Protein AF-A0A956H275-F1 (afdb_monomer)

Solvent-accessible surface area (backbone atoms only — not comparable to full-atom values): 8234 Å² total; per-residue (Å²): 135,72,70,40,65,29,40,44,63,53,23,66,55,55,32,32,56,44,95,42,39,71,68,35,41,50,68,56,48,33,74,51,62,42,82,57,86,55,61,45,79,55,74,95,65,28,34,37,34,42,41,56,28,37,39,39,31,27,42,92,56,26,25,41,31,46,32,41,55,60,65,60,73,80,80,46,41,74,40,88,28,51,48,63,43,78,49,94,67,65,62,36,36,64,70,56,49,47,54,54,26,55,74,70,74,42,53,67,46,77,51,81,89,72,63,54,100,52,39,48,42,33,39,33,78,58,45,22,36,41,34,21,48,84,58,21,35,28,34,45,31,24,47,62,81,77,84,78,84,82,126

Sequence (151 aa):
MRTVKADFLHFLATGHLGPLAIGSSWSSVEATLGACEDYGVGRWGMAYGSYGCIEFTARDGEVLVIKLLLSASTDDGLPAALEMTNFENPQLSIAETRRILDGAGVTWSRVASLCDHRTTYYQTSKGVHVIFEDGKIATVCAQAMFEGMIE

Radius of gyration: 15.21 Å; Cα contacts (8 Å, |Δi|>4): 310; chains: 1; bounding box: 35×42×39 Å

Nearest PDB structures (foldseek):
  8ir1-assembly1_m  TM=4.783E-01  e=9.738E-01  Homo sapiens
  7pp6-assembly1_D  TM=3.647E-01  e=2.115E-01  Homo sapiens
  7pov-asse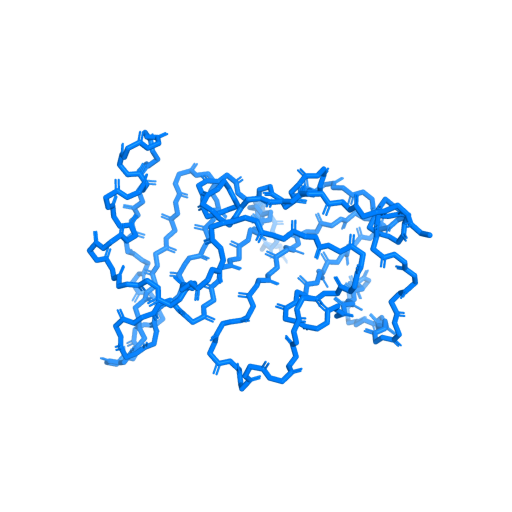mbly1_C  TM=2.679E-01  e=1.379E-01  Homo sapiens
  1lwy-assembly1_A  TM=3.629E-01  e=3.512E+00  Homo sapiens
  5vcp-assembly2_B  TM=1.857E-01  e=7.627E-01  Paraburkholderia xenovorans LB400

Mean predicted aligned error: 5.95 Å

pLDDT: mean 85.82, std 14.15, range [32.25, 96.5]

Secondary structure (DSSP, 8-state):
-PPEEEEHHHHHHHS-BTTB-TT-BHHHHHHHH---TEEEE-GGGEEEEEETTEEEEEETTEEEEEEEE-SS-TTS---TTEEEET-SS---BHHHHHHHHHHTT--EEE-GGG--SSEEEEEETTSEEEEEETTEEEEEEEE---TT---

Structure (mmCIF, N/CA/C/O backbone):
data_AF-A0A956H275-F1
#
_entry.id   AF-A0A956H275-F1
#
loop_
_atom_site.group_PDB
_atom_site.id
_atom_site.type_symbol
_atom_site.label_atom_id
_atom_site.label_alt_id
_atom_site.label_comp_id
_atom_site.label_asym_id
_atom_site.label_entity_id
_atom_site.label_seq_id
_atom_site.pdbx_PDB_ins_code
_atom_site.Cartn_x
_atom_site.Cartn_y
_atom_site.Cartn_z
_atom_site.occupancy
_atom_site.B_iso_or_equiv
_atom_site.auth_seq_id
_atom_site.auth_comp_id
_atom_site.auth_asym_id
_atom_site.auth_atom_id
_atom_site.pdbx_PDB_model_num
ATOM 1 N N . MET A 1 1 ? 10.116 14.048 -16.211 1.00 61.00 1 MET A N 1
ATOM 2 C CA . MET A 1 1 ? 9.362 12.861 -15.753 1.00 61.00 1 MET A CA 1
ATOM 3 C C . MET A 1 1 ? 8.007 13.353 -15.258 1.00 61.00 1 MET A C 1
ATOM 5 O O . MET A 1 1 ? 7.983 14.410 -14.638 1.00 61.00 1 MET A O 1
ATOM 9 N N . ARG A 1 2 ? 6.889 12.710 -15.619 1.00 75.06 2 ARG A N 1
ATOM 10 C CA . ARG A 1 2 ? 5.553 13.145 -15.172 1.00 75.06 2 ARG A CA 1
ATOM 11 C C . ARG A 1 2 ? 5.304 12.569 -13.781 1.00 75.06 2 ARG A C 1
ATOM 13 O O . ARG A 1 2 ? 5.355 11.357 -13.636 1.00 75.06 2 ARG A O 1
ATOM 20 N N . THR A 1 3 ? 5.029 13.419 -12.798 1.00 86.88 3 THR A N 1
ATOM 21 C CA . THR A 1 3 ? 4.646 12.977 -11.453 1.00 86.88 3 THR A CA 1
ATOM 22 C C . THR A 1 3 ? 3.234 12.394 -11.475 1.00 86.88 3 THR A C 1
ATOM 24 O O . THR A 1 3 ? 2.313 12.981 -12.055 1.00 86.88 3 THR A O 1
ATOM 27 N N . VAL A 1 4 ? 3.076 11.229 -10.861 1.00 93.19 4 VAL A N 1
ATOM 28 C CA . VAL A 1 4 ? 1.816 10.500 -10.714 1.00 93.19 4 VAL A CA 1
ATOM 29 C C . VAL A 1 4 ? 1.261 10.782 -9.328 1.00 93.19 4 VAL A C 1
ATOM 31 O O . VAL A 1 4 ? 2.007 10.816 -8.356 1.00 93.19 4 VAL A O 1
ATOM 34 N N . LYS A 1 5 ? -0.051 11.000 -9.238 1.00 94.19 5 LYS A N 1
ATOM 35 C CA . LYS A 1 5 ? -0.726 11.246 -7.964 1.00 94.19 5 LYS A CA 1
ATOM 36 C C . LYS A 1 5 ? -1.387 9.976 -7.457 1.00 94.19 5 LYS A C 1
ATOM 38 O O . LYS A 1 5 ? -2.094 9.310 -8.213 1.00 94.19 5 LYS A O 1
ATOM 43 N N . ALA A 1 6 ? -1.188 9.683 -6.182 1.00 95.50 6 ALA A N 1
ATOM 44 C CA . ALA A 1 6 ? -1.912 8.654 -5.451 1.00 95.50 6 ALA A CA 1
ATOM 45 C C . ALA A 1 6 ? -2.454 9.226 -4.140 1.00 95.50 6 ALA A C 1
ATOM 47 O O . ALA A 1 6 ? -1.975 10.244 -3.650 1.00 95.50 6 ALA A O 1
ATOM 48 N N . ASP A 1 7 ? -3.449 8.559 -3.569 1.00 95.31 7 ASP A N 1
ATOM 49 C CA . ASP A 1 7 ? -4.020 8.917 -2.278 1.00 95.31 7 ASP A CA 1
ATOM 50 C C . ASP A 1 7 ? -3.884 7.727 -1.329 1.00 95.31 7 ASP A C 1
ATOM 52 O O . ASP A 1 7 ? -4.324 6.619 -1.649 1.00 95.31 7 ASP A O 1
ATOM 56 N N . PHE A 1 8 ? -3.261 7.947 -0.170 1.00 94.75 8 PHE A N 1
ATOM 57 C CA . PHE A 1 8 ? -3.010 6.883 0.800 1.00 94.75 8 PHE A CA 1
ATOM 58 C C . PHE A 1 8 ? -4.301 6.257 1.340 1.00 94.75 8 PHE A C 1
ATOM 60 O O . PHE A 1 8 ? -4.390 5.037 1.473 1.00 94.75 8 PHE A O 1
ATOM 67 N N . LEU A 1 9 ? -5.326 7.067 1.623 1.00 94.19 9 LEU A N 1
ATOM 68 C CA . LEU A 1 9 ? -6.599 6.569 2.149 1.00 94.19 9 LEU A CA 1
ATOM 69 C C . LEU A 1 9 ? -7.368 5.804 1.073 1.00 94.19 9 LEU A C 1
ATOM 71 O O . LEU A 1 9 ? -8.017 4.801 1.372 1.00 94.19 9 LEU A O 1
ATOM 75 N N . HIS A 1 10 ? -7.259 6.238 -0.185 1.00 95.00 10 HIS A N 1
ATOM 76 C CA . HIS A 1 10 ? -7.801 5.489 -1.314 1.00 95.00 10 HIS A CA 1
ATOM 77 C C . HIS A 1 10 ? -7.115 4.128 -1.470 1.00 95.00 10 HIS A C 1
ATOM 79 O O . HIS A 1 10 ? -7.809 3.119 -1.610 1.00 95.00 10 HIS A O 1
ATOM 85 N N . PHE A 1 11 ? -5.782 4.078 -1.377 1.00 95.81 11 PHE A N 1
ATOM 86 C CA . PHE A 1 11 ? -5.034 2.819 -1.402 1.00 95.81 11 PHE A CA 1
ATOM 87 C C . PHE A 1 11 ? -5.437 1.906 -0.240 1.00 95.81 11 PHE A C 1
ATOM 89 O O . PHE A 1 11 ? -5.752 0.739 -0.451 1.00 95.81 11 PHE A O 1
ATOM 96 N N . LEU A 1 12 ? -5.537 2.449 0.973 1.00 94.69 12 LEU A N 1
ATOM 97 C CA . LEU A 1 12 ? -5.987 1.719 2.157 1.00 94.69 12 LEU A CA 1
ATOM 98 C C . LEU A 1 12 ? -7.395 1.119 1.989 1.00 94.69 12 LEU A C 1
ATOM 100 O O . LEU A 1 12 ? -7.654 0.002 2.435 1.00 94.69 12 LEU A O 1
ATOM 104 N N . ALA A 1 13 ? -8.306 1.846 1.339 1.00 93.00 13 ALA A N 1
ATOM 105 C CA . ALA A 1 13 ? -9.686 1.414 1.141 1.00 93.00 13 ALA A CA 1
ATOM 106 C C . ALA A 1 13 ? -9.868 0.438 -0.034 1.00 93.00 1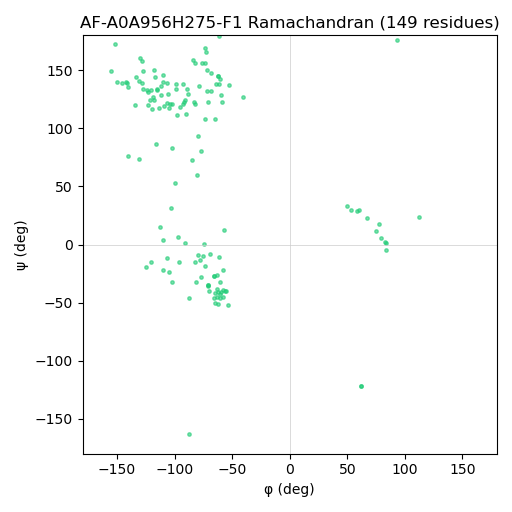3 ALA A C 1
ATOM 108 O O . ALA A 1 13 ? -10.756 -0.413 0.017 1.00 93.00 13 ALA A O 1
ATOM 109 N N . THR A 1 14 ? -9.070 0.566 -1.098 1.00 93.31 14 THR A N 1
ATOM 110 C CA . THR A 1 14 ? -9.335 -0.098 -2.391 1.00 93.31 14 THR A CA 1
ATOM 111 C C . THR A 1 14 ? -8.195 -0.962 -2.915 1.00 93.31 14 THR A C 1
ATOM 113 O O . THR A 1 14 ? -8.426 -1.802 -3.777 1.00 93.31 14 THR A O 1
ATOM 116 N N . GLY A 1 15 ? -6.972 -0.756 -2.429 1.00 94.25 15 GLY A N 1
ATOM 117 C CA . GLY A 1 15 ? -5.758 -1.372 -2.958 1.00 94.25 15 GLY A CA 1
ATOM 118 C C . GLY A 1 15 ? -5.210 -0.703 -4.221 1.00 94.25 15 GLY A C 1
ATOM 119 O O . GLY A 1 15 ? -4.245 -1.201 -4.794 1.00 94.25 15 GLY A O 1
ATOM 120 N N . HIS A 1 16 ? -5.793 0.418 -4.663 1.00 95.44 16 HIS A N 1
ATOM 121 C CA . HIS A 1 16 ? -5.337 1.160 -5.839 1.00 95.44 16 HIS A CA 1
ATOM 122 C C . HIS A 1 16 ? -4.326 2.244 -5.457 1.00 95.44 16 HIS A C 1
ATOM 124 O O . HIS A 1 16 ? -4.614 3.144 -4.665 1.00 95.44 16 HIS A O 1
ATOM 130 N N . LEU A 1 17 ? -3.141 2.174 -6.052 1.00 95.12 17 LEU A N 1
ATOM 131 C CA . LEU A 1 17 ? -2.059 3.136 -5.906 1.00 95.12 17 LEU A CA 1
ATOM 132 C C . LEU A 1 17 ? -2.026 4.040 -7.147 1.00 95.12 17 LEU A C 1
ATOM 134 O O . LEU A 1 17 ? -1.300 3.797 -8.113 1.00 95.12 17 LEU A O 1
ATOM 138 N N . GLY A 1 18 ? -2.867 5.077 -7.141 1.00 93.88 18 GLY A N 1
ATOM 139 C CA . GLY A 1 18 ? -3.068 5.922 -8.320 1.00 93.88 18 GLY A CA 1
ATOM 140 C C . GLY A 1 18 ? -3.627 5.092 -9.488 1.00 93.88 18 GLY A C 1
ATOM 141 O O . GLY A 1 18 ? -4.695 4.500 -9.332 1.00 93.88 18 GLY A O 1
ATOM 142 N N . PRO A 1 19 ? -2.951 5.025 -10.652 1.00 94.75 19 PRO A N 1
ATOM 143 C CA . PRO A 1 19 ? -3.383 4.186 -11.770 1.00 94.75 19 PRO A CA 1
ATOM 144 C C . PRO A 1 19 ? -3.013 2.701 -11.609 1.00 94.75 19 PRO A C 1
ATOM 146 O O . PRO A 1 19 ? -3.438 1.893 -12.431 1.00 94.75 19 PRO A O 1
ATOM 149 N N . LEU A 1 20 ? -2.202 2.341 -10.607 1.00 96.19 20 LEU A N 1
ATOM 150 C CA . LEU A 1 20 ? -1.721 0.977 -10.398 1.00 96.19 20 LEU A CA 1
ATOM 151 C C . LEU A 1 20 ? -2.646 0.216 -9.446 1.00 96.19 20 LEU A C 1
ATOM 153 O O . LEU A 1 20 ? -3.072 0.737 -8.418 1.00 96.19 20 LEU A O 1
ATOM 157 N N . ALA A 1 21 ? -2.919 -1.038 -9.770 1.00 95.69 21 ALA A N 1
ATOM 158 C CA . ALA A 1 21 ? -3.696 -1.966 -8.953 1.00 95.69 21 ALA A CA 1
ATOM 159 C C . ALA A 1 21 ? -3.245 -3.409 -9.221 1.00 95.69 21 ALA A C 1
ATOM 161 O O . ALA A 1 21 ? -2.477 -3.669 -10.152 1.00 95.69 21 ALA A O 1
ATOM 162 N N . ILE A 1 22 ? -3.754 -4.359 -8.438 1.00 94.69 22 ILE A N 1
ATOM 163 C CA . ILE A 1 22 ? -3.616 -5.786 -8.752 1.00 94.69 22 ILE A CA 1
ATOM 164 C C . ILE A 1 22 ? -4.107 -6.062 -10.183 1.00 94.69 22 ILE A C 1
ATOM 166 O O . ILE A 1 22 ? -5.113 -5.503 -10.616 1.00 94.69 22 ILE A O 1
ATOM 170 N N . GLY A 1 23 ? -3.365 -6.889 -10.921 1.00 94.38 23 GLY A N 1
ATOM 171 C CA . GLY A 1 23 ? -3.584 -7.176 -12.342 1.00 94.38 23 GLY A CA 1
ATOM 172 C C . GLY A 1 23 ? -2.975 -6.147 -13.302 1.00 94.38 23 GLY A C 1
ATOM 173 O O . GLY A 1 23 ? -3.004 -6.350 -14.512 1.00 94.38 23 GLY A O 1
ATOM 174 N N . SER A 1 24 ? -2.391 -5.048 -12.806 1.00 96.06 24 SER A N 1
ATOM 175 C CA . SER A 1 24 ? -1.611 -4.144 -13.667 1.00 96.06 24 SER A CA 1
ATOM 176 C C . SER A 1 24 ? -0.406 -4.878 -14.245 1.00 96.06 24 SER A C 1
ATOM 178 O O . SER A 1 24 ? 0.211 -5.686 -13.558 1.00 96.06 24 SER A O 1
ATOM 180 N N . SER A 1 25 ? -0.016 -4.568 -15.481 1.00 95.31 25 SER A N 1
ATOM 181 C CA . SER A 1 25 ? 1.210 -5.148 -16.035 1.00 95.31 25 SER A CA 1
ATOM 182 C C . SER A 1 25 ? 2.459 -4.539 -15.387 1.00 95.31 25 SER A C 1
ATOM 184 O O . SER A 1 25 ? 2.467 -3.354 -15.043 1.00 95.31 25 SER A O 1
ATOM 186 N N . TRP A 1 26 ? 3.548 -5.303 -15.303 1.00 93.75 26 TRP A N 1
ATOM 187 C CA . TRP A 1 26 ? 4.855 -4.801 -14.868 1.00 93.75 26 TRP A CA 1
ATOM 188 C C . TRP A 1 26 ? 5.316 -3.615 -15.722 1.00 93.75 26 TRP A C 1
ATOM 190 O O . TRP A 1 26 ? 5.765 -2.599 -15.202 1.00 93.75 26 TRP A O 1
ATOM 200 N N . SER A 1 27 ? 5.081 -3.682 -17.036 1.00 92.94 27 SER A N 1
ATOM 201 C CA . SER A 1 27 ? 5.393 -2.575 -17.946 1.00 92.94 27 SER A CA 1
ATOM 202 C C . SER A 1 27 ? 4.633 -1.286 -17.602 1.00 92.94 27 SER A C 1
ATOM 204 O O . SER A 1 27 ? 5.157 -0.187 -17.777 1.00 92.94 27 SER A O 1
ATOM 206 N N . SER A 1 28 ? 3.413 -1.396 -17.064 1.00 94.94 28 SER A N 1
ATOM 207 C CA . SER A 1 28 ? 2.644 -0.246 -16.580 1.00 94.94 28 SER A CA 1
ATOM 208 C C . SER A 1 28 ? 3.242 0.334 -15.300 1.00 94.94 28 SER A C 1
ATOM 210 O O . SER A 1 28 ? 3.236 1.555 -15.144 1.00 94.94 28 SER A O 1
ATOM 212 N N . VAL A 1 29 ? 3.788 -0.507 -14.413 1.00 95.00 29 VAL A N 1
ATOM 213 C CA . VAL A 1 29 ? 4.527 -0.058 -13.221 1.00 95.00 29 VAL A CA 1
ATOM 214 C C . VAL A 1 29 ? 5.760 0.734 -13.648 1.00 95.00 29 VAL A C 1
ATOM 216 O O . VAL A 1 29 ? 5.898 1.887 -13.247 1.00 95.00 29 VAL A O 1
ATOM 219 N N . GLU A 1 30 ? 6.587 0.188 -14.542 1.00 93.69 30 GLU A N 1
ATOM 220 C CA . GLU A 1 30 ? 7.803 0.860 -15.022 1.00 93.69 30 GLU A CA 1
ATOM 221 C C . GLU A 1 30 ? 7.505 2.158 -15.781 1.00 93.69 30 GLU A C 1
ATOM 223 O O . GLU A 1 30 ? 8.189 3.165 -15.603 1.00 93.69 30 GLU A O 1
ATOM 228 N N . ALA A 1 31 ? 6.441 2.183 -16.588 1.00 92.75 31 ALA A N 1
ATOM 229 C CA . ALA A 1 31 ? 6.002 3.400 -17.267 1.00 92.75 31 ALA A CA 1
ATOM 230 C C . ALA A 1 31 ? 5.508 4.486 -16.290 1.00 92.75 31 ALA A C 1
ATOM 232 O O . ALA A 1 31 ? 5.572 5.676 -16.606 1.00 92.75 31 ALA A O 1
ATOM 233 N N . THR A 1 32 ? 5.008 4.081 -15.119 1.00 93.56 32 THR A N 1
ATOM 234 C CA . THR A 1 32 ? 4.452 4.975 -14.093 1.00 93.56 32 THR A CA 1
ATOM 235 C C . THR A 1 32 ? 5.534 5.482 -13.141 1.00 93.56 32 THR A C 1
ATOM 237 O O . THR A 1 32 ? 5.581 6.677 -12.854 1.00 93.56 32 THR A O 1
ATOM 240 N N . LEU A 1 33 ? 6.400 4.591 -12.653 1.00 93.00 33 LEU A N 1
ATOM 241 C CA . LEU A 1 33 ? 7.365 4.872 -11.585 1.00 93.00 33 LEU A CA 1
ATOM 242 C C . LEU A 1 33 ? 8.813 4.999 -12.080 1.00 93.00 33 LEU A C 1
ATOM 244 O O . LEU A 1 33 ? 9.665 5.498 -11.349 1.00 93.00 33 LEU A O 1
ATOM 248 N N . GLY A 1 34 ? 9.086 4.616 -13.328 1.00 91.88 34 GLY A N 1
ATOM 249 C CA . GLY A 1 34 ? 10.435 4.455 -13.866 1.00 91.88 34 GLY A CA 1
ATOM 250 C C . GLY A 1 34 ? 10.948 3.021 -13.725 1.00 91.88 34 GLY A C 1
ATOM 251 O O . GLY A 1 34 ? 10.285 2.154 -13.155 1.00 91.88 34 GLY A O 1
ATOM 252 N N . ALA A 1 35 ? 12.143 2.766 -14.257 1.00 90.44 35 ALA A N 1
ATOM 253 C CA . ALA A 1 35 ? 12.802 1.472 -14.103 1.00 90.44 35 ALA A CA 1
ATOM 254 C C . ALA A 1 35 ? 13.065 1.176 -12.616 1.00 90.44 35 ALA A C 1
ATOM 256 O O . ALA A 1 35 ? 13.471 2.066 -11.870 1.00 90.44 35 ALA A O 1
ATOM 257 N N . CYS A 1 36 ? 12.822 -0.065 -12.197 1.00 87.88 36 CYS A N 1
ATOM 258 C CA . CYS A 1 36 ? 13.124 -0.522 -10.845 1.00 87.88 36 CYS A CA 1
ATOM 259 C C . CYS A 1 36 ? 14.609 -0.902 -10.757 1.00 87.88 36 CYS A C 1
ATOM 261 O O . CYS A 1 36 ? 15.060 -1.770 -11.504 1.00 87.88 36 CYS A O 1
ATOM 263 N N . GLU A 1 37 ? 15.366 -0.256 -9.868 1.00 76.25 37 GLU A N 1
ATOM 264 C CA . GLU A 1 37 ? 16.782 -0.591 -9.645 1.00 76.25 37 GLU A CA 1
ATOM 265 C C . GLU A 1 37 ? 16.928 -1.939 -8.920 1.00 76.25 37 GLU A C 1
ATOM 267 O O . GLU A 1 37 ? 17.803 -2.736 -9.259 1.00 76.25 37 GLU A O 1
ATOM 272 N N . ASP A 1 38 ? 15.997 -2.240 -8.012 1.00 79.75 38 ASP A N 1
ATOM 273 C CA . ASP A 1 38 ? 15.970 -3.459 -7.203 1.00 79.75 38 ASP A CA 1
ATOM 274 C C . ASP A 1 38 ? 14.998 -4.508 -7.765 1.00 79.75 38 ASP A C 1
ATOM 276 O O . ASP A 1 38 ? 14.107 -5.000 -7.068 1.00 79.75 38 ASP A O 1
ATOM 280 N N . TYR A 1 39 ? 15.146 -4.847 -9.049 1.00 80.75 39 TYR A N 1
ATOM 281 C CA . TYR A 1 39 ? 14.350 -5.892 -9.699 1.00 80.75 39 TYR A CA 1
ATOM 282 C C . TYR A 1 39 ? 15.019 -7.270 -9.606 1.00 80.75 39 TYR A C 1
ATOM 284 O O . TYR A 1 39 ? 16.143 -7.472 -10.073 1.00 80.75 39 TYR A O 1
ATOM 292 N N . GLY A 1 40 ? 14.300 -8.253 -9.061 1.00 79.75 40 GLY A N 1
ATOM 293 C CA . GLY A 1 40 ? 14.763 -9.633 -8.927 1.00 79.75 40 GLY A CA 1
ATOM 294 C C . GLY A 1 40 ? 13.741 -10.653 -9.422 1.00 79.75 40 GLY A C 1
ATOM 295 O O . GLY A 1 40 ? 12.546 -10.542 -9.157 1.00 79.75 40 GLY A O 1
ATOM 296 N N . VAL A 1 41 ? 14.213 -11.703 -10.097 1.00 79.06 41 VAL A N 1
ATOM 297 C CA . VAL A 1 41 ? 13.393 -12.883 -10.410 1.00 79.06 41 VAL A CA 1
ATOM 298 C C . VAL A 1 41 ? 13.542 -13.877 -9.263 1.00 79.06 41 VAL A C 1
ATOM 300 O O . VAL A 1 41 ? 14.623 -14.420 -9.029 1.00 79.06 41 VAL A O 1
ATOM 303 N N . GLY A 1 42 ? 12.467 -14.087 -8.513 1.00 70.06 42 GLY A N 1
ATOM 304 C CA . GLY A 1 42 ? 12.411 -15.066 -7.439 1.00 70.06 42 GLY A CA 1
ATOM 305 C C . GLY A 1 42 ? 11.995 -16.456 -7.918 1.00 70.06 42 GLY A C 1
ATOM 306 O O . GLY A 1 42 ? 12.065 -16.812 -9.095 1.00 70.06 42 GLY A O 1
ATOM 307 N N . ARG A 1 43 ? 11.584 -17.298 -6.967 1.00 72.00 43 ARG A N 1
ATOM 308 C CA . ARG A 1 43 ? 11.160 -18.676 -7.255 1.00 72.00 43 ARG A CA 1
ATOM 309 C C . ARG A 1 43 ? 9.782 -18.700 -7.926 1.00 72.00 43 ARG A C 1
ATOM 311 O O . ARG A 1 43 ? 8.988 -17.781 -7.771 1.00 72.00 43 ARG A O 1
ATOM 318 N N . TRP A 1 44 ? 9.506 -19.782 -8.657 1.00 75.31 44 TRP A N 1
ATOM 319 C CA . TRP A 1 44 ? 8.204 -20.057 -9.289 1.00 75.31 44 TRP A CA 1
ATOM 320 C C . TRP A 1 44 ? 7.726 -19.005 -10.307 1.00 75.31 44 TRP A C 1
ATOM 322 O O . TRP A 1 44 ? 6.526 -18.823 -10.484 1.00 75.31 44 TRP A O 1
ATOM 332 N N . GLY A 1 45 ? 8.656 -18.327 -10.988 1.00 78.69 45 GLY A N 1
ATOM 333 C CA . GLY A 1 45 ? 8.324 -17.325 -12.011 1.00 78.69 45 GLY A CA 1
ATOM 334 C C . GLY A 1 45 ? 7.822 -15.994 -11.444 1.00 78.69 45 GLY A C 1
ATOM 335 O O . GLY A 1 45 ? 7.322 -15.162 -12.196 1.00 78.69 45 GLY A O 1
ATOM 336 N N . MET A 1 46 ? 7.953 -15.793 -10.131 1.00 85.12 46 MET A N 1
ATOM 337 C CA . MET A 1 46 ? 7.625 -14.534 -9.475 1.00 85.12 46 MET A CA 1
ATOM 338 C C . MET A 1 46 ? 8.759 -13.532 -9.685 1.00 85.12 46 MET A C 1
ATOM 340 O O . MET A 1 46 ? 9.931 -13.871 -9.531 1.00 85.12 46 MET A O 1
ATOM 344 N N . ALA A 1 47 ? 8.410 -12.295 -9.992 1.00 88.94 47 ALA A N 1
ATOM 345 C CA . ALA A 1 47 ? 9.305 -11.156 -10.028 1.00 88.94 47 ALA A CA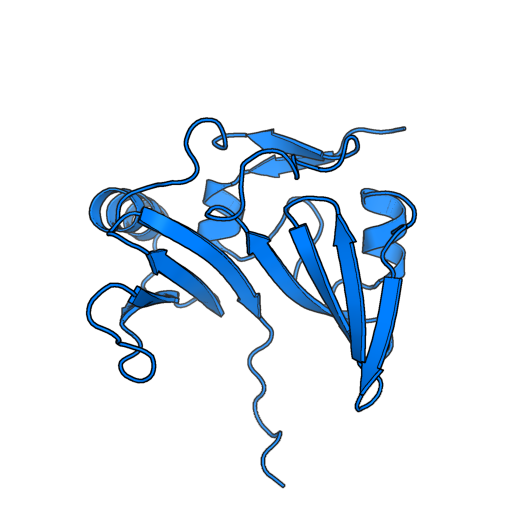 1
ATOM 346 C C . ALA A 1 47 ? 8.981 -10.205 -8.874 1.00 88.94 47 ALA A C 1
ATOM 348 O O . ALA A 1 47 ? 7.821 -10.059 -8.486 1.00 88.94 47 ALA A O 1
ATOM 349 N N . TYR A 1 48 ? 10.007 -9.559 -8.337 1.00 91.62 48 TYR A N 1
ATOM 350 C CA . TYR A 1 48 ? 9.915 -8.628 -7.220 1.00 91.62 48 TYR A CA 1
ATOM 351 C C . TYR A 1 48 ? 10.611 -7.334 -7.612 1.00 91.62 48 TYR A C 1
ATOM 353 O O . TYR A 1 48 ? 11.681 -7.381 -8.218 1.00 91.62 48 TYR A O 1
ATOM 361 N N . GLY A 1 49 ? 10.020 -6.198 -7.260 1.00 91.88 49 GLY A N 1
ATOM 362 C CA . GLY A 1 49 ? 10.673 -4.906 -7.425 1.00 91.88 49 GLY A CA 1
ATOM 363 C C . GLY A 1 49 ? 10.303 -3.941 -6.313 1.00 91.88 49 GLY A C 1
ATOM 364 O O . GLY A 1 49 ? 9.143 -3.893 -5.894 1.00 91.88 49 GLY A O 1
ATOM 365 N N . SER A 1 50 ? 11.298 -3.193 -5.844 1.00 91.56 50 SER A N 1
ATOM 366 C CA . SER A 1 50 ? 11.148 -2.178 -4.805 1.00 91.56 50 SER A CA 1
ATOM 367 C C . SER A 1 50 ? 11.323 -0.766 -5.366 1.00 91.56 50 SER A C 1
ATOM 369 O O . SER A 1 50 ? 12.173 -0.507 -6.218 1.00 91.56 50 SER A O 1
ATOM 371 N N . TYR A 1 51 ? 10.493 0.151 -4.882 1.00 91.38 51 TYR A N 1
ATOM 372 C CA . TYR A 1 51 ? 10.509 1.579 -5.171 1.00 91.38 51 TYR A CA 1
ATOM 373 C C . TYR A 1 51 ? 10.441 2.334 -3.839 1.00 91.38 51 TYR A C 1
ATOM 375 O O . TYR A 1 51 ? 9.388 2.857 -3.464 1.00 91.38 51 TYR A O 1
ATOM 383 N N . GLY A 1 52 ? 11.550 2.339 -3.097 1.00 88.69 52 GLY A N 1
ATOM 384 C CA . GLY A 1 52 ? 11.587 2.864 -1.730 1.00 88.69 52 GLY A CA 1
ATOM 385 C C . GLY A 1 52 ? 10.652 2.067 -0.819 1.00 88.69 52 GLY A C 1
ATOM 386 O O . GLY A 1 52 ? 10.763 0.847 -0.734 1.00 88.69 52 GLY A O 1
ATOM 387 N N . CYS A 1 53 ? 9.682 2.725 -0.183 1.00 89.75 53 CYS A N 1
ATOM 388 C CA . CYS A 1 53 ? 8.712 2.048 0.686 1.00 89.75 53 CYS A CA 1
ATOM 389 C C . CYS A 1 53 ? 7.631 1.228 -0.042 1.00 89.75 53 CYS A C 1
ATOM 391 O O . CYS A 1 53 ? 6.758 0.660 0.623 1.00 89.75 53 CYS A O 1
ATOM 393 N N . ILE A 1 54 ? 7.637 1.176 -1.378 1.00 92.94 54 ILE A N 1
ATOM 394 C CA . ILE A 1 54 ? 6.635 0.449 -2.166 1.00 92.94 54 ILE A CA 1
ATOM 395 C C . ILE A 1 54 ? 7.266 -0.789 -2.796 1.00 92.94 54 ILE A C 1
ATOM 397 O O . ILE A 1 54 ? 8.139 -0.686 -3.651 1.00 92.94 54 ILE A O 1
ATOM 401 N N . GLU A 1 55 ? 6.752 -1.960 -2.440 1.00 93.94 55 GLU A N 1
ATOM 402 C CA . GLU A 1 55 ? 7.142 -3.238 -3.024 1.00 93.94 55 GLU A CA 1
ATOM 403 C C . GLU A 1 55 ? 6.038 -3.762 -3.945 1.00 93.94 55 GLU A C 1
ATOM 405 O O . GLU A 1 55 ? 4.847 -3.740 -3.618 1.00 93.94 55 GLU A O 1
ATOM 410 N N . PHE A 1 56 ? 6.450 -4.307 -5.082 1.00 94.94 56 PHE A N 1
ATOM 411 C CA . PHE A 1 56 ? 5.586 -5.021 -6.006 1.00 94.94 56 PHE A CA 1
ATOM 412 C C . PHE A 1 56 ? 6.036 -6.471 -6.121 1.00 94.94 56 PHE A C 1
ATOM 414 O O . PHE A 1 56 ? 7.226 -6.786 -6.127 1.00 94.94 56 PHE A O 1
ATOM 421 N N . THR A 1 57 ? 5.067 -7.365 -6.272 1.00 94.56 57 THR A N 1
ATOM 422 C CA . THR A 1 57 ? 5.319 -8.733 -6.724 1.00 94.56 57 THR A CA 1
ATOM 423 C C . THR A 1 57 ? 4.479 -8.996 -7.956 1.00 94.56 57 THR A C 1
ATOM 425 O O . THR A 1 57 ? 3.283 -8.703 -7.956 1.00 94.56 57 THR A O 1
ATOM 428 N N . ALA A 1 58 ? 5.089 -9.559 -8.989 1.00 92.88 58 ALA A N 1
ATOM 429 C CA . ALA A 1 58 ? 4.441 -9.885 -10.246 1.00 92.88 58 ALA A CA 1
ATOM 430 C C . ALA A 1 58 ? 4.698 -11.340 -10.647 1.00 92.88 58 ALA A C 1
ATOM 432 O O . ALA A 1 58 ? 5.679 -11.946 -10.226 1.00 92.88 58 ALA A O 1
ATOM 433 N N . ARG A 1 59 ? 3.832 -11.899 -11.487 1.00 91.25 59 ARG A N 1
ATOM 434 C CA . ARG A 1 59 ? 4.015 -13.204 -12.130 1.00 91.25 59 ARG A CA 1
ATOM 435 C C . ARG A 1 59 ? 3.492 -13.116 -13.548 1.00 91.25 59 ARG A C 1
ATOM 437 O O . ARG A 1 59 ? 2.475 -12.472 -13.769 1.00 91.25 59 ARG A O 1
ATOM 444 N N . ASP A 1 60 ? 4.200 -13.722 -14.495 1.00 89.88 60 ASP A N 1
ATOM 445 C CA . ASP A 1 60 ? 3.803 -13.719 -15.910 1.00 89.88 60 ASP A CA 1
ATOM 446 C C . ASP A 1 60 ? 3.543 -12.294 -16.457 1.00 89.88 60 ASP A C 1
ATOM 448 O O . ASP A 1 60 ? 2.744 -12.077 -17.361 1.00 89.88 60 ASP A O 1
ATOM 452 N N . GLY A 1 61 ? 4.249 -11.302 -15.897 1.00 89.88 61 GLY A N 1
ATOM 453 C CA . GLY A 1 61 ? 4.128 -9.890 -16.256 1.00 89.88 61 GLY A CA 1
ATOM 454 C C . GLY A 1 61 ? 2.988 -9.129 -15.572 1.00 89.88 61 GLY A C 1
ATOM 455 O O . GLY A 1 61 ? 2.864 -7.935 -15.830 1.00 89.88 61 GLY A O 1
ATOM 456 N N . GLU A 1 62 ? 2.200 -9.752 -14.694 1.00 94.25 62 GLU A N 1
ATOM 457 C CA . GLU A 1 62 ? 1.070 -9.127 -13.991 1.00 94.25 62 GLU A CA 1
ATOM 458 C C . GLU A 1 62 ? 1.335 -8.968 -12.491 1.00 94.25 62 GLU A C 1
ATOM 460 O O . GLU A 1 62 ? 1.833 -9.876 -11.828 1.00 94.25 62 GLU A O 1
ATOM 465 N N . VAL A 1 63 ? 0.986 -7.807 -11.937 1.00 94.88 63 VAL A N 1
ATOM 466 C CA . VAL A 1 63 ? 1.133 -7.475 -10.517 1.00 94.88 63 VAL A CA 1
ATOM 467 C C . VAL A 1 63 ? 0.129 -8.265 -9.681 1.00 94.88 63 VAL A C 1
ATOM 469 O O . VAL A 1 63 ? -1.082 -8.134 -9.843 1.00 94.88 63 VAL A O 1
ATOM 472 N N . LEU A 1 64 ? 0.642 -9.033 -8.725 1.00 94.00 64 LEU A N 1
ATOM 473 C CA . LEU A 1 64 ? -0.131 -9.832 -7.773 1.00 94.00 64 LEU A CA 1
ATOM 474 C C . LEU A 1 64 ? -0.165 -9.225 -6.374 1.00 94.00 64 LEU A C 1
ATOM 476 O O . LEU A 1 64 ? -1.083 -9.517 -5.607 1.00 94.00 64 LEU A O 1
ATOM 480 N N . VAL A 1 65 ? 0.829 -8.400 -6.037 1.00 95.00 65 VAL A N 1
ATOM 481 C CA . VAL A 1 65 ? 0.938 -7.732 -4.739 1.00 95.00 65 VAL A CA 1
ATOM 482 C C . VAL A 1 65 ? 1.432 -6.305 -4.935 1.00 95.00 65 VAL A C 1
ATOM 484 O O . VAL A 1 65 ? 2.394 -6.085 -5.672 1.00 95.00 65 VAL A O 1
ATOM 487 N N . ILE A 1 66 ? 0.800 -5.364 -4.235 1.00 96.50 66 ILE A N 1
ATOM 488 C CA . ILE A 1 66 ? 1.305 -4.005 -4.015 1.00 96.50 66 ILE A CA 1
ATOM 489 C C . ILE A 1 66 ? 1.365 -3.800 -2.509 1.00 96.50 66 ILE A C 1
ATOM 491 O O . ILE A 1 66 ? 0.340 -3.881 -1.830 1.00 96.50 66 ILE A O 1
ATOM 495 N N . LYS A 1 67 ? 2.550 -3.528 -1.978 1.00 94.81 67 LYS A N 1
ATOM 496 C CA . LYS A 1 67 ? 2.785 -3.416 -0.542 1.00 94.81 67 LYS A CA 1
ATOM 497 C C . LYS A 1 67 ? 3.470 -2.098 -0.222 1.00 94.81 67 LYS A C 1
ATOM 499 O O . LYS A 1 67 ? 4.427 -1.719 -0.878 1.00 94.81 67 LYS A O 1
ATOM 504 N N . LEU A 1 68 ? 2.966 -1.418 0.798 1.00 93.81 68 LEU A N 1
ATOM 505 C CA . LEU A 1 68 ? 3.506 -0.175 1.325 1.00 93.81 68 LEU A CA 1
ATOM 506 C C . LEU A 1 68 ? 4.035 -0.424 2.740 1.00 93.81 68 LEU A C 1
ATOM 508 O O . LEU A 1 68 ? 3.267 -0.803 3.632 1.00 93.81 68 LEU A O 1
ATOM 512 N N . LEU A 1 69 ? 5.338 -0.231 2.924 1.00 91.12 69 LEU A N 1
ATOM 513 C CA . LEU A 1 69 ? 6.071 -0.420 4.175 1.00 91.12 69 LEU A CA 1
ATOM 514 C C . LEU A 1 69 ? 6.150 0.897 4.953 1.00 91.12 69 LEU A C 1
ATOM 516 O O . LEU A 1 69 ? 6.673 1.885 4.452 1.00 91.12 69 LEU A O 1
ATOM 520 N N . LEU A 1 70 ? 5.628 0.917 6.181 1.00 88.31 70 LEU A N 1
ATOM 521 C CA . LEU A 1 70 ? 5.502 2.132 7.001 1.00 88.31 70 LEU A CA 1
ATOM 522 C C . LEU A 1 70 ? 6.249 2.059 8.341 1.00 88.31 70 LEU A C 1
ATOM 524 O O . LEU A 1 70 ? 6.411 3.089 8.997 1.00 88.31 70 LEU A O 1
ATOM 528 N N . SER A 1 71 ? 6.664 0.863 8.780 1.00 73.12 71 SER A N 1
ATOM 529 C CA . SER A 1 71 ? 7.478 0.670 9.993 1.00 73.12 71 SER A CA 1
ATOM 530 C C . SER A 1 71 ? 8.982 0.555 9.725 1.00 73.12 71 SER A C 1
ATOM 532 O O . SER A 1 71 ? 9.769 0.716 10.658 1.00 73.12 71 SER A O 1
ATOM 534 N N . ALA A 1 72 ? 9.401 0.333 8.473 1.00 56.84 72 ALA A N 1
ATOM 535 C CA . ALA A 1 72 ? 10.804 0.468 8.087 1.00 56.84 72 ALA A CA 1
ATOM 536 C C . ALA A 1 72 ? 11.220 1.935 8.265 1.00 56.84 72 ALA A C 1
ATOM 538 O O . ALA A 1 72 ? 10.429 2.833 7.969 1.00 56.84 72 ALA A O 1
ATOM 539 N N . SER A 1 73 ? 12.421 2.178 8.802 1.00 49.53 73 SER A N 1
ATOM 540 C CA . SER A 1 73 ? 12.984 3.523 8.968 1.00 49.53 73 SER A CA 1
ATOM 541 C C . SER A 1 73 ? 12.674 4.365 7.736 1.00 49.53 73 SER A C 1
ATOM 543 O O . SER A 1 73 ? 12.950 3.938 6.620 1.00 49.53 73 SER A O 1
ATOM 545 N N . THR A 1 74 ? 12.089 5.538 7.949 1.00 47.88 74 THR A N 1
ATOM 546 C CA . THR A 1 74 ? 11.559 6.488 6.956 1.00 47.88 74 THR A CA 1
ATOM 547 C C . THR A 1 74 ? 12.559 6.992 5.899 1.00 47.88 74 THR A C 1
ATOM 549 O O . THR A 1 74 ? 12.271 7.968 5.212 1.00 47.88 74 THR A O 1
ATOM 552 N N . ASP A 1 75 ? 13.727 6.368 5.780 1.00 50.22 75 ASP A N 1
ATOM 553 C CA . ASP A 1 75 ? 14.772 6.699 4.817 1.00 50.22 75 ASP A CA 1
ATOM 554 C C . ASP A 1 75 ? 14.434 6.181 3.407 1.00 50.22 75 ASP A C 1
ATOM 556 O O . ASP A 1 75 ? 14.777 6.835 2.422 1.00 50.22 75 ASP A O 1
ATOM 560 N N . ASP A 1 76 ? 13.659 5.095 3.293 1.00 62.03 76 ASP A N 1
ATOM 561 C CA . ASP A 1 76 ? 13.129 4.607 2.014 1.00 62.03 76 ASP A CA 1
ATOM 562 C C . ASP A 1 76 ? 11.831 5.357 1.678 1.00 62.03 76 ASP A C 1
ATOM 564 O O . ASP A 1 76 ? 10.719 4.857 1.837 1.00 62.03 76 ASP A O 1
ATOM 568 N N . GLY A 1 77 ? 11.962 6.627 1.291 1.00 78.50 77 GLY A N 1
ATOM 569 C CA . GLY A 1 77 ? 10.830 7.489 0.942 1.00 78.50 77 GLY A CA 1
ATOM 570 C C . GLY A 1 77 ? 10.000 6.984 -0.249 1.00 78.50 77 GLY A C 1
ATOM 571 O O . GLY A 1 77 ? 10.286 5.965 -0.876 1.00 78.50 77 GLY A O 1
ATOM 572 N N . LEU A 1 78 ? 8.954 7.735 -0.602 1.00 88.12 78 LEU A N 1
ATOM 573 C CA . LEU A 1 78 ? 8.212 7.488 -1.841 1.00 88.12 78 LEU A CA 1
ATOM 574 C C . LEU A 1 78 ? 9.132 7.678 -3.062 1.00 88.12 78 LEU A C 1
ATOM 576 O O . LEU A 1 78 ? 9.974 8.583 -3.053 1.00 88.12 78 LEU A O 1
ATOM 580 N N . PRO A 1 79 ? 8.958 6.896 -4.143 1.00 89.44 79 PRO A N 1
ATOM 581 C CA . PRO A 1 79 ? 9.722 7.102 -5.366 1.00 89.44 79 PRO A CA 1
ATOM 582 C C . PRO A 1 79 ? 9.441 8.498 -5.927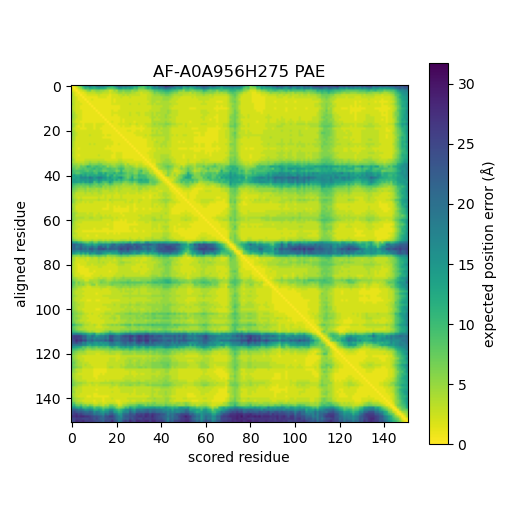 1.00 89.44 79 PRO A C 1
ATOM 584 O O . PRO A 1 79 ? 8.301 8.956 -5.923 1.00 89.44 79 PRO A O 1
ATOM 587 N N . ALA A 1 80 ? 10.458 9.166 -6.480 1.00 88.69 80 ALA A N 1
ATOM 588 C CA . ALA A 1 80 ? 10.352 10.557 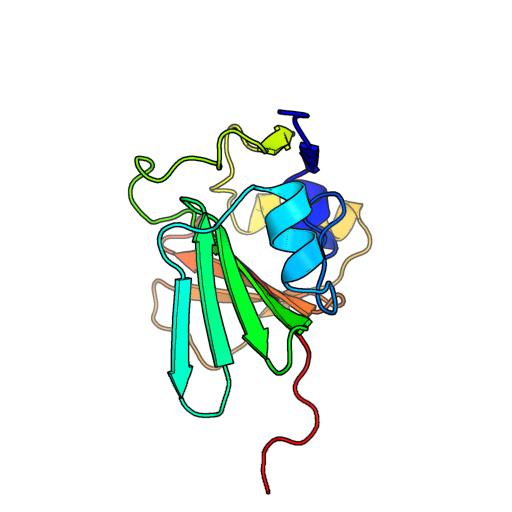-6.945 1.00 88.69 80 ALA A CA 1
ATOM 589 C C . ALA A 1 80 ? 9.263 10.794 -8.016 1.00 88.69 80 ALA A C 1
ATOM 591 O O . ALA A 1 80 ? 8.800 11.918 -8.213 1.00 88.69 80 ALA A O 1
ATOM 592 N N . ALA A 1 81 ? 8.854 9.740 -8.724 1.00 91.25 81 ALA A N 1
ATOM 593 C CA . ALA A 1 81 ? 7.771 9.777 -9.699 1.00 91.25 81 ALA A CA 1
ATOM 594 C C . ALA A 1 81 ? 6.364 9.823 -9.065 1.00 91.25 81 ALA A C 1
ATOM 596 O O . ALA A 1 81 ? 5.394 10.051 -9.788 1.00 91.25 81 ALA A O 1
ATOM 597 N N . LEU A 1 82 ? 6.233 9.632 -7.748 1.00 91.69 82 LEU A N 1
ATOM 598 C CA . LEU A 1 82 ? 4.963 9.515 -7.036 1.00 91.69 82 LEU A CA 1
ATOM 599 C C . LEU A 1 82 ? 4.784 10.636 -6.002 1.00 91.69 82 LEU A C 1
ATOM 601 O O . LEU A 1 82 ? 5.577 10.804 -5.082 1.00 91.69 82 LEU A O 1
ATOM 605 N N . GLU A 1 83 ? 3.680 11.364 -6.123 1.00 93.44 83 GLU A N 1
ATOM 606 C CA . GLU A 1 83 ? 3.180 12.300 -5.118 1.00 93.44 83 GLU A CA 1
ATOM 607 C C . GLU A 1 83 ? 1.984 11.646 -4.416 1.00 93.44 83 GLU A C 1
ATOM 609 O O . GLU A 1 83 ? 0.970 11.359 -5.061 1.00 93.44 83 GLU A O 1
ATOM 614 N N . MET A 1 84 ? 2.087 11.397 -3.107 1.00 93.19 84 MET A N 1
ATOM 615 C CA . MET A 1 84 ? 1.004 10.785 -2.332 1.00 93.19 84 MET A CA 1
ATOM 616 C C . MET A 1 84 ? 0.318 11.801 -1.417 1.00 93.19 84 MET A C 1
ATOM 618 O O . MET A 1 84 ? 0.951 12.391 -0.543 1.00 93.19 84 MET A O 1
ATOM 622 N N . THR A 1 85 ? -0.990 11.983 -1.592 1.00 93.69 85 THR A N 1
ATOM 623 C CA . THR A 1 85 ? -1.828 12.776 -0.684 1.00 93.69 85 THR A CA 1
ATOM 624 C C . THR A 1 85 ? -2.259 11.949 0.523 1.00 93.69 85 THR A C 1
ATOM 626 O O . THR A 1 85 ? -2.310 10.718 0.468 1.00 93.69 85 THR A O 1
ATOM 629 N N . ASN A 1 86 ? -2.587 12.632 1.626 1.00 89.69 86 ASN A N 1
ATOM 630 C CA . ASN A 1 86 ? -2.964 12.010 2.900 1.00 89.69 86 ASN A CA 1
ATOM 631 C C . ASN A 1 86 ? -1.882 11.075 3.486 1.00 89.69 86 ASN A C 1
ATOM 633 O O . ASN A 1 86 ? -2.199 10.135 4.208 1.00 89.69 86 ASN A O 1
ATOM 637 N N . PHE A 1 87 ? -0.606 11.349 3.189 1.00 87.75 87 PHE A N 1
ATOM 638 C CA . PHE A 1 87 ? 0.541 10.523 3.585 1.00 87.75 87 PHE A CA 1
ATOM 639 C C . PHE A 1 87 ? 1.440 11.163 4.658 1.00 87.75 87 PHE A C 1
ATOM 641 O O . PHE A 1 87 ? 2.460 10.599 5.021 1.00 87.75 87 PHE A O 1
ATOM 648 N N . GLU A 1 88 ? 1.081 12.333 5.193 1.00 81.81 88 GLU A N 1
ATOM 649 C CA . GLU A 1 88 ? 1.899 13.042 6.198 1.00 81.81 88 GLU A CA 1
ATOM 650 C C . GLU A 1 88 ? 2.006 12.278 7.529 1.00 81.81 88 GLU A C 1
ATOM 652 O O . GLU A 1 88 ? 2.985 12.419 8.257 1.00 81.81 88 GLU A O 1
ATOM 657 N N . ASN A 1 89 ? 1.004 11.452 7.844 1.00 82.62 89 ASN A N 1
ATOM 658 C CA . ASN A 1 89 ? 0.992 10.582 9.016 1.00 82.62 89 ASN A CA 1
ATOM 659 C C . ASN A 1 89 ? 0.382 9.215 8.657 1.00 82.62 89 ASN A C 1
ATOM 661 O O . ASN A 1 89 ? -0.780 8.949 8.980 1.00 82.62 89 ASN A O 1
ATOM 665 N N . PRO A 1 90 ? 1.133 8.345 7.960 1.00 85.06 90 PRO A N 1
ATOM 666 C CA . PRO A 1 90 ? 0.605 7.077 7.469 1.00 85.06 90 PRO A CA 1
ATOM 667 C C . PRO A 1 90 ? 0.517 6.017 8.584 1.00 85.06 90 PRO A C 1
ATOM 669 O O . PRO A 1 90 ? -0.185 5.016 8.444 1.00 85.06 90 PRO A O 1
ATOM 672 N N . GLN A 1 91 ? 1.153 6.267 9.737 1.00 89.00 91 GLN A N 1
ATOM 673 C CA . GLN A 1 91 ? 1.123 5.433 10.944 1.00 89.00 91 GLN A CA 1
ATOM 674 C C . GLN A 1 91 ? -0.151 5.676 11.775 1.00 89.00 91 GLN A C 1
ATOM 676 O O . GLN A 1 91 ? -0.136 6.080 12.949 1.00 89.00 91 GLN A O 1
ATOM 681 N N . LEU A 1 92 ? -1.297 5.425 11.146 1.00 91.75 92 LEU A N 1
ATOM 682 C CA . LEU A 1 92 ? -2.612 5.541 11.768 1.00 91.75 92 LEU A CA 1
ATOM 683 C C . LEU A 1 92 ? -2.807 4.462 12.838 1.00 91.75 92 LEU A C 1
ATOM 685 O O . LEU A 1 92 ? -2.314 3.341 12.728 1.00 91.75 92 LEU A O 1
ATOM 689 N N . SER A 1 93 ? -3.552 4.780 13.891 1.00 93.94 93 SER A N 1
ATOM 690 C CA . SER A 1 93 ? -4.015 3.774 14.848 1.00 93.94 93 SER A CA 1
ATOM 691 C C . SER A 1 93 ? -5.119 2.897 14.252 1.00 93.94 93 SER A C 1
ATOM 693 O O . SER A 1 93 ? -5.768 3.252 13.261 1.00 93.94 93 SER A O 1
ATOM 695 N N . ILE A 1 94 ? -5.411 1.773 14.913 1.00 93.19 94 ILE A N 1
ATOM 696 C CA . ILE A 1 94 ? -6.551 0.908 14.563 1.00 93.19 94 ILE A CA 1
ATOM 697 C C . ILE A 1 94 ? -7.871 1.702 14.550 1.00 93.19 94 ILE A C 1
ATOM 699 O O . ILE A 1 94 ? -8.701 1.504 13.664 1.00 93.19 94 ILE A O 1
ATOM 703 N N . ALA A 1 95 ? -8.074 2.615 15.506 1.00 94.12 95 ALA A N 1
ATOM 704 C CA . ALA A 1 95 ? -9.309 3.394 15.616 1.00 94.12 95 ALA A CA 1
ATOM 705 C C . ALA A 1 95 ? -9.461 4.433 14.492 1.00 94.12 95 ALA A C 1
ATOM 707 O O . ALA A 1 95 ? -10.558 4.614 13.963 1.00 94.12 95 ALA A O 1
ATOM 708 N N . GLU A 1 96 ? -8.371 5.101 14.108 1.00 94.06 96 GLU A N 1
ATOM 709 C CA . GLU A 1 96 ? -8.362 6.041 12.978 1.00 94.06 96 GLU A CA 1
ATOM 710 C C . GLU A 1 96 ? -8.610 5.308 11.661 1.00 94.06 96 GLU A C 1
ATOM 712 O O . GLU A 1 96 ? -9.489 5.702 10.896 1.00 94.06 96 GLU A O 1
ATOM 717 N N . THR A 1 97 ? -7.915 4.186 11.459 1.00 94.81 97 THR A N 1
ATOM 718 C CA . THR A 1 97 ? -8.085 3.319 10.286 1.00 94.81 97 THR A CA 1
ATOM 719 C C . THR A 1 97 ? -9.525 2.837 10.161 1.00 94.81 97 THR A C 1
ATOM 721 O O . THR A 1 97 ? -10.117 2.938 9.088 1.00 94.81 97 THR A O 1
ATOM 724 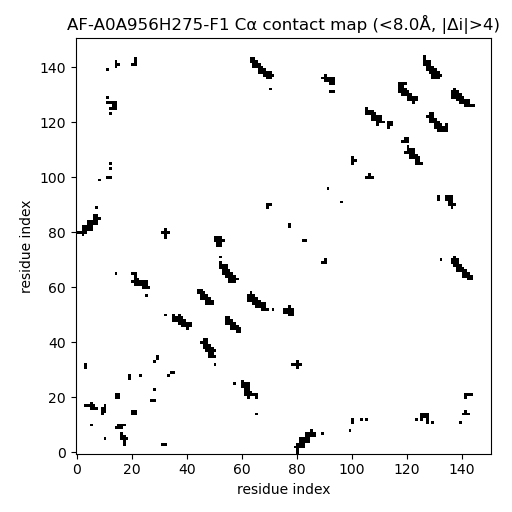N N . ARG A 1 98 ? -10.130 2.398 11.276 1.00 94.19 98 ARG A N 1
ATOM 725 C CA . ARG A 1 98 ? -11.544 2.005 11.316 1.00 94.19 98 ARG A CA 1
ATOM 726 C C . ARG A 1 98 ? -12.448 3.105 10.781 1.00 94.19 98 ARG A C 1
ATOM 728 O O . ARG A 1 98 ? -13.256 2.857 9.900 1.00 94.19 98 ARG A O 1
ATOM 735 N N . ARG A 1 99 ? -12.291 4.320 11.311 1.00 93.12 99 ARG A N 1
ATOM 736 C CA . ARG A 1 99 ? -13.130 5.468 10.955 1.00 93.12 99 ARG A CA 1
ATOM 737 C C . ARG A 1 99 ? -13.049 5.785 9.461 1.00 93.12 99 ARG A C 1
ATOM 739 O O . ARG A 1 99 ? -14.069 6.092 8.855 1.00 93.12 99 ARG A O 1
ATOM 746 N N . ILE A 1 100 ? -11.849 5.708 8.885 1.00 91.69 100 ILE A N 1
ATOM 747 C CA . ILE A 1 100 ? -11.619 5.938 7.454 1.00 91.69 100 ILE A CA 1
ATOM 748 C C . ILE A 1 100 ? -12.316 4.865 6.612 1.00 91.69 100 ILE A C 1
ATOM 750 O O . ILE A 1 100 ? -13.062 5.201 5.694 1.00 91.69 100 ILE A O 1
ATOM 754 N N . LEU A 1 101 ? -12.107 3.586 6.939 1.00 94.50 101 LEU A N 1
ATOM 755 C CA . LEU A 1 101 ? -12.688 2.470 6.189 1.00 94.50 101 LEU A CA 1
ATOM 756 C C . LEU A 1 101 ? -14.220 2.440 6.290 1.00 94.50 101 LEU A C 1
ATOM 758 O O . LEU A 1 101 ? -14.891 2.290 5.270 1.00 94.50 101 LEU A O 1
ATOM 762 N N . ASP A 1 102 ? -14.775 2.683 7.481 1.00 93.75 102 ASP A N 1
ATOM 763 C CA . ASP A 1 102 ? -16.223 2.789 7.693 1.00 93.75 102 ASP A CA 1
ATOM 764 C C . ASP A 1 102 ? -16.814 3.947 6.868 1.00 93.75 102 ASP A C 1
ATOM 766 O O . ASP A 1 102 ? -17.846 3.784 6.215 1.00 93.75 102 ASP A O 1
ATOM 770 N N . GLY A 1 103 ? -16.129 5.098 6.826 1.00 91.31 103 GLY A N 1
ATOM 771 C CA . GLY A 1 103 ? -16.515 6.246 5.998 1.00 91.31 103 GLY A CA 1
ATOM 772 C C . GLY A 1 103 ? -16.494 5.960 4.491 1.00 91.31 103 GLY A C 1
ATOM 773 O O . GLY A 1 103 ? -17.247 6.579 3.742 1.00 91.31 103 GLY A O 1
ATOM 774 N N . ALA A 1 104 ? -15.681 4.996 4.053 1.00 90.25 104 ALA A N 1
ATOM 775 C CA . ALA A 1 104 ? -15.617 4.519 2.672 1.00 90.25 104 ALA A CA 1
ATOM 776 C C . ALA A 1 104 ? -16.566 3.336 2.381 1.00 90.25 104 ALA A C 1
ATOM 778 O O . ALA A 1 104 ? -16.566 2.810 1.267 1.00 90.25 104 ALA A O 1
ATOM 779 N N . GLY A 1 105 ? -17.358 2.885 3.363 1.00 93.25 105 GLY A N 1
ATOM 780 C CA . GLY A 1 105 ? -18.224 1.709 3.224 1.00 93.25 105 GLY A CA 1
ATOM 781 C C . GLY A 1 105 ? -17.453 0.390 3.087 1.00 93.25 105 GLY A C 1
ATOM 782 O O . GLY A 1 105 ? -17.975 -0.579 2.534 1.00 93.25 105 GLY A O 1
ATOM 783 N N . VAL A 1 106 ? -16.205 0.347 3.560 1.00 94.00 106 VAL A N 1
ATOM 784 C CA . VAL A 1 106 ? -15.330 -0.825 3.496 1.00 94.00 106 VAL A CA 1
ATOM 785 C C . VAL A 1 106 ? -15.387 -1.562 4.826 1.00 94.00 106 VAL A C 1
ATOM 787 O O . VAL A 1 106 ? -14.880 -1.096 5.842 1.00 94.00 106 VAL A O 1
ATOM 790 N N . THR A 1 107 ? -15.979 -2.755 4.822 1.00 93.50 107 THR A N 1
ATOM 791 C CA . THR A 1 107 ? -15.905 -3.648 5.985 1.00 93.50 107 THR A CA 1
ATOM 792 C C . THR A 1 107 ? -14.534 -4.311 6.057 1.00 93.50 107 THR A C 1
ATOM 794 O O . THR A 1 107 ? -13.841 -4.443 5.047 1.00 93.50 107 THR A O 1
ATOM 797 N N . TRP A 1 108 ? -14.134 -4.736 7.252 1.00 93.44 108 TRP A N 1
ATOM 798 C CA . TRP A 1 108 ? -12.847 -5.372 7.511 1.00 93.44 108 TRP A CA 1
ATOM 799 C C . TRP A 1 108 ? -12.926 -6.249 8.758 1.00 93.44 108 TRP A C 1
ATOM 801 O O . TRP A 1 108 ? -13.696 -5.979 9.683 1.00 93.44 108 TRP A O 1
ATOM 811 N N . SER A 1 109 ? -12.139 -7.318 8.780 1.00 91.19 109 SER A N 1
ATOM 812 C CA . SER A 1 109 ? -12.149 -8.320 9.846 1.00 91.19 109 SER A CA 1
ATOM 813 C C . SER A 1 109 ? -10.738 -8.651 10.292 1.00 91.19 109 SER A C 1
ATOM 815 O O . SER A 1 109 ? -9.816 -8.706 9.479 1.00 91.19 109 SER A O 1
ATOM 817 N N . ARG A 1 110 ? -10.572 -8.895 11.595 1.00 89.75 110 ARG A N 1
ATOM 818 C CA . ARG A 1 110 ? -9.296 -9.345 12.152 1.00 89.75 110 ARG A CA 1
ATOM 819 C C . ARG A 1 110 ? -8.999 -10.760 11.661 1.00 89.75 110 ARG A C 1
ATOM 821 O O . ARG A 1 110 ? -9.852 -11.637 11.773 1.00 89.75 110 ARG A O 1
ATOM 828 N N . VAL A 1 111 ? -7.783 -10.991 11.183 1.00 86.44 111 VAL A N 1
ATOM 829 C CA . VAL A 1 111 ? -7.310 -12.311 10.761 1.00 86.44 111 VAL A CA 1
ATOM 830 C C . VAL A 1 111 ? -6.551 -12.947 11.926 1.00 86.44 111 VAL A C 1
ATOM 832 O O . VAL A 1 111 ? -5.560 -12.409 12.416 1.00 86.44 111 VAL A O 1
ATOM 835 N N . ALA A 1 112 ? -7.053 -14.081 12.416 1.00 66.69 112 ALA A N 1
ATOM 836 C CA . ALA A 1 112 ? -6.633 -14.662 13.693 1.00 66.69 112 ALA A CA 1
ATOM 837 C C . ALA A 1 112 ? -5.240 -15.326 13.682 1.00 66.69 112 ALA A C 1
ATOM 839 O O . ALA A 1 112 ? -4.667 -15.532 14.748 1.00 66.69 112 ALA A O 1
ATOM 840 N N . SER A 1 113 ? -4.684 -15.667 12.515 1.00 58.94 113 SER A N 1
ATOM 841 C CA . SER A 1 113 ? -3.570 -16.625 12.404 1.00 58.94 113 SER A CA 1
ATOM 842 C C . SER A 1 113 ? -2.164 -16.070 12.664 1.00 58.94 113 SER A C 1
ATOM 844 O O . SER A 1 113 ? -1.253 -16.864 12.867 1.00 58.94 113 SER A O 1
ATOM 846 N N . LEU A 1 114 ? -1.966 -14.747 12.677 1.00 58.94 114 LEU A N 1
ATOM 847 C CA . LEU A 1 114 ? -0.630 -14.123 12.748 1.00 58.94 114 LEU A CA 1
ATOM 848 C C . LEU A 1 114 ? -0.364 -13.360 14.060 1.00 58.94 114 LEU A C 1
ATOM 850 O O . LEU A 1 114 ? 0.555 -12.552 14.136 1.00 58.94 114 LEU A O 1
ATOM 854 N N . CYS A 1 115 ? -1.179 -13.582 15.094 1.00 53.19 115 CYS A N 1
ATOM 855 C CA . CYS A 1 115 ? -1.128 -12.788 16.321 1.00 53.19 115 CYS A CA 1
ATOM 856 C C . CYS A 1 115 ? 0.019 -13.232 17.245 1.00 53.19 115 CYS A C 1
ATOM 858 O O . CYS A 1 115 ? -0.177 -14.088 18.109 1.00 53.19 115 CYS A O 1
ATOM 860 N N . ASP A 1 116 ? 1.187 -12.599 17.139 1.00 64.75 116 ASP A N 1
ATOM 861 C CA . ASP A 1 116 ? 1.930 -12.292 18.363 1.00 64.75 116 ASP A CA 1
ATOM 862 C C . ASP A 1 116 ? 1.227 -11.134 19.109 1.00 64.75 116 ASP A C 1
ATOM 864 O O . ASP A 1 116 ? 0.284 -10.519 18.609 1.00 64.75 116 ASP A O 1
ATOM 868 N N . HIS A 1 117 ? 1.614 -10.857 20.352 1.00 64.44 117 HIS A N 1
ATOM 869 C CA . HIS A 1 117 ? 0.935 -9.856 21.186 1.00 64.44 117 HIS A CA 1
ATOM 870 C C . HIS A 1 117 ? 1.141 -8.400 20.720 1.00 64.44 117 HIS A C 1
ATOM 872 O O . HIS A 1 117 ? 0.507 -7.504 21.277 1.00 64.44 117 HIS A O 1
ATOM 878 N N . ARG A 1 118 ? 2.016 -8.156 19.738 1.00 73.38 118 ARG A N 1
ATOM 879 C CA . ARG A 1 118 ? 2.378 -6.820 19.234 1.00 73.38 118 ARG A CA 1
ATOM 880 C C . ARG A 1 118 ? 1.843 -6.557 17.832 1.00 73.38 118 ARG A C 1
ATOM 882 O O . ARG A 1 118 ? 1.640 -5.399 17.473 1.00 73.38 118 ARG A O 1
ATOM 889 N N . THR A 1 119 ? 1.554 -7.620 17.088 1.00 84.62 119 THR A N 1
ATOM 890 C CA . THR A 1 119 ? 1.090 -7.565 15.708 1.00 84.62 119 THR A CA 1
ATOM 891 C C . THR A 1 119 ? -0.406 -7.835 15.628 1.00 84.62 119 THR A C 1
ATOM 893 O O . THR A 1 119 ? -0.907 -8.890 16.023 1.00 84.62 119 THR A O 1
ATOM 896 N N . THR A 1 120 ? -1.155 -6.877 15.086 1.00 89.06 120 THR A N 1
ATOM 897 C CA . THR A 1 120 ? -2.579 -7.061 14.783 1.00 89.06 120 THR A CA 1
ATOM 898 C C . THR A 1 120 ? -2.806 -6.987 13.287 1.00 89.06 120 THR A C 1
ATOM 900 O O . THR A 1 120 ? -2.346 -6.064 12.629 1.00 89.06 120 THR A O 1
ATOM 903 N N . TYR A 1 121 ? -3.560 -7.941 12.753 1.00 91.50 121 TYR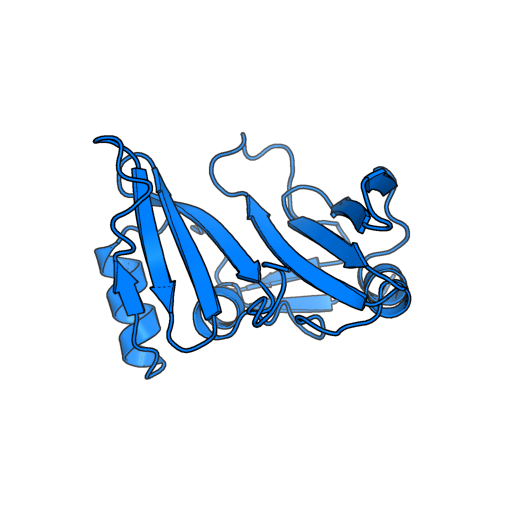 A N 1
ATOM 904 C CA . TYR A 1 121 ? -3.755 -8.087 11.321 1.00 91.50 121 TYR A CA 1
ATOM 905 C C . TYR A 1 121 ? -5.236 -8.045 10.946 1.00 91.50 121 TYR A C 1
ATOM 907 O O . TYR A 1 121 ? -6.055 -8.739 11.555 1.00 91.50 121 TYR A O 1
ATOM 915 N N . TYR A 1 122 ? -5.574 -7.235 9.944 1.00 92.69 122 TYR A N 1
ATOM 916 C CA . TYR A 1 122 ? -6.919 -7.109 9.392 1.00 92.69 122 TYR A CA 1
ATOM 917 C C . TYR A 1 122 ? -6.908 -7.290 7.877 1.00 92.69 122 TYR A C 1
ATOM 919 O O . TYR A 1 122 ? -5.954 -6.907 7.206 1.00 92.69 122 TYR A O 1
ATOM 927 N N . GLN A 1 123 ? -8.007 -7.815 7.345 1.00 92.56 123 GLN A N 1
ATOM 928 C CA . GLN A 1 123 ? -8.283 -7.848 5.914 1.00 92.56 123 GLN A CA 1
ATOM 929 C C . GLN A 1 123 ? -9.588 -7.101 5.638 1.00 92.56 123 GLN A C 1
ATOM 931 O O . GLN A 1 123 ? -10.586 -7.309 6.334 1.00 92.56 123 GLN A O 1
ATOM 936 N N . THR A 1 124 ? -9.580 -6.219 4.643 1.00 93.06 124 THR A N 1
ATOM 937 C CA . THR A 1 124 ? -10.761 -5.499 4.173 1.00 93.06 124 THR A CA 1
ATOM 938 C C . THR A 1 124 ? -11.562 -6.340 3.180 1.00 93.06 124 THR A C 1
ATOM 940 O O . THR A 1 124 ? -11.039 -7.228 2.511 1.00 93.06 124 THR A O 1
ATOM 943 N N . SER A 1 125 ? -12.839 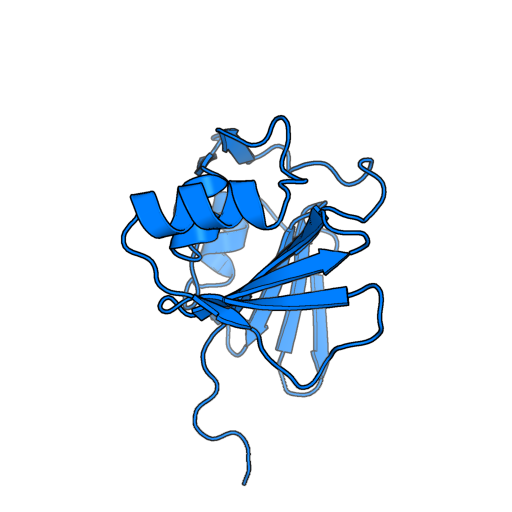-6.009 3.012 1.00 90.38 125 SER A N 1
ATOM 944 C CA . SER A 1 125 ? -13.731 -6.569 1.983 1.00 90.38 125 SER A CA 1
ATOM 945 C C . SER A 1 125 ? -13.279 -6.295 0.547 1.00 90.38 125 SER A C 1
ATOM 947 O O . SER A 1 125 ? -13.829 -6.872 -0.387 1.00 90.38 125 SER A O 1
ATOM 949 N N . LYS A 1 126 ? -12.289 -5.417 0.360 1.00 88.62 126 LYS A N 1
ATOM 950 C CA . LYS A 1 126 ? -11.644 -5.138 -0.927 1.00 88.62 126 LYS A CA 1
ATOM 951 C C . LYS A 1 126 ? -10.334 -5.909 -1.116 1.00 88.62 126 LYS A C 1
ATOM 953 O O . LYS A 1 126 ? -9.645 -5.676 -2.098 1.00 88.62 126 LYS A O 1
ATOM 958 N N . GLY A 1 127 ? -9.990 -6.815 -0.197 1.00 87.69 127 GLY A N 1
ATOM 959 C CA . GLY A 1 127 ? -8.761 -7.608 -0.271 1.00 87.69 127 GLY A CA 1
ATOM 960 C C . GLY A 1 127 ? -7.503 -6.842 0.146 1.00 87.69 127 GLY A C 1
ATOM 961 O O . GLY A 1 127 ? -6.399 -7.275 -0.170 1.00 87.69 127 GLY A O 1
ATOM 962 N N . VAL A 1 128 ? -7.647 -5.712 0.851 1.00 94.50 128 VAL A N 1
ATOM 963 C CA . VAL A 1 128 ? -6.508 -4.975 1.414 1.00 94.50 128 VAL A CA 1
ATOM 964 C C . VAL A 1 128 ? -6.194 -5.513 2.802 1.00 94.50 128 VAL A C 1
ATOM 966 O O . VAL A 1 128 ? -7.055 -5.633 3.668 1.00 94.50 128 VAL A O 1
ATOM 969 N N . HIS A 1 129 ? -4.934 -5.821 3.012 1.00 94.00 129 HIS A N 1
ATOM 970 C CA . HIS A 1 129 ? -4.349 -6.396 4.200 1.00 94.00 129 HIS A CA 1
ATOM 971 C C . HIS A 1 129 ? -3.642 -5.286 4.979 1.00 94.00 129 HIS A C 1
ATOM 973 O O . HIS A 1 129 ? -2.756 -4.619 4.450 1.00 94.00 129 HIS A O 1
ATOM 979 N N . VAL A 1 130 ? -4.045 -5.063 6.230 1.00 94.38 130 VAL A N 1
ATOM 980 C CA . VAL A 1 130 ? -3.512 -3.993 7.084 1.00 94.38 130 VAL A CA 1
ATOM 981 C C . VAL A 1 130 ? -2.892 -4.615 8.326 1.00 94.38 130 VAL A C 1
ATOM 983 O O . VAL A 1 130 ? -3.582 -5.256 9.126 1.00 94.38 130 VAL A O 1
ATOM 986 N N . ILE A 1 131 ? -1.584 -4.433 8.467 1.00 92.75 131 ILE A N 1
ATOM 987 C CA . ILE A 1 131 ? -0.790 -4.950 9.579 1.00 92.75 131 ILE A CA 1
ATOM 988 C C . ILE A 1 131 ? -0.442 -3.783 10.492 1.00 92.75 131 ILE A C 1
ATOM 990 O O . ILE A 1 131 ? 0.054 -2.749 10.040 1.00 92.75 131 ILE A O 1
ATOM 994 N N . PHE A 1 132 ? -0.713 -3.966 11.778 1.00 91.81 132 PHE A N 1
ATOM 995 C CA . PHE A 1 132 ? -0.404 -3.020 12.833 1.00 91.81 132 PHE A CA 1
ATOM 996 C C . PHE A 1 132 ? 0.683 -3.590 13.734 1.00 91.81 132 PHE A C 1
ATOM 998 O O . PHE A 1 132 ? 0.502 -4.690 14.252 1.00 91.81 132 PHE A O 1
ATOM 1005 N N . GLU A 1 133 ? 1.734 -2.817 13.977 1.00 89.44 133 GLU A N 1
ATOM 1006 C CA . GLU A 1 133 ? 2.782 -3.099 14.962 1.00 89.44 133 GLU A CA 1
ATOM 1007 C C . GLU A 1 133 ? 2.717 -2.009 16.034 1.00 89.44 133 GLU A C 1
ATOM 1009 O O . GLU A 1 133 ? 2.527 -0.831 15.721 1.00 89.44 133 GLU A O 1
ATOM 1014 N N . ASP A 1 134 ? 2.759 -2.403 17.309 1.00 87.88 134 ASP A N 1
ATOM 1015 C CA . ASP A 1 134 ? 2.647 -1.486 18.454 1.00 87.88 134 ASP A CA 1
ATOM 1016 C C . ASP A 1 134 ? 1.436 -0.523 18.353 1.00 87.88 134 ASP A C 1
ATOM 1018 O O . ASP A 1 134 ? 1.445 0.623 18.807 1.00 87.88 134 ASP A O 1
ATOM 1022 N N . GLY A 1 135 ? 0.346 -1.011 17.746 1.00 89.00 135 GLY A N 1
ATOM 1023 C CA . GLY A 1 135 ? -0.925 -0.298 17.597 1.00 89.00 135 GLY A CA 1
ATOM 1024 C C . GLY A 1 135 ? -1.010 0.689 16.426 1.00 89.00 135 GLY A C 1
ATOM 1025 O O . GLY A 1 135 ? -2.060 1.326 16.271 1.00 89.00 135 GLY A O 1
ATOM 1026 N N . LYS A 1 136 ? 0.031 0.807 15.594 1.00 92.12 136 LYS A N 1
ATOM 1027 C CA . LYS A 1 136 ? 0.084 1.690 14.416 1.00 92.12 136 LYS A CA 1
ATOM 1028 C C . LYS A 1 136 ? 0.247 0.900 13.125 1.00 92.12 136 LYS A C 1
ATOM 1030 O O . LYS A 1 136 ? 0.825 -0.179 13.155 1.00 92.12 136 LYS A O 1
ATOM 1035 N N . ILE A 1 137 ? -0.270 1.409 12.001 1.00 93.00 137 ILE A N 1
ATOM 1036 C CA . ILE A 1 137 ? -0.064 0.749 10.705 1.00 93.00 137 ILE A CA 1
ATOM 1037 C C . ILE A 1 137 ? 1.441 0.646 10.436 1.00 93.00 137 ILE A C 1
ATOM 1039 O O . ILE A 1 137 ? 2.141 1.655 10.371 1.00 93.00 137 ILE A O 1
ATOM 1043 N N . ALA A 1 138 ? 1.892 -0.586 10.239 1.00 91.94 138 ALA A N 1
ATOM 1044 C CA . ALA A 1 138 ? 3.238 -0.938 9.818 1.00 91.94 138 ALA A CA 1
ATOM 1045 C C . ALA A 1 138 ? 3.285 -1.311 8.335 1.00 91.94 138 ALA A C 1
ATOM 1047 O O . ALA A 1 138 ? 4.280 -1.075 7.655 1.00 91.94 138 ALA A O 1
ATOM 1048 N N . THR A 1 139 ? 2.211 -1.903 7.808 1.00 93.19 139 THR A N 1
ATOM 1049 C CA . THR A 1 139 ? 2.131 -2.304 6.400 1.00 93.19 139 THR A CA 1
ATOM 1050 C C . THR A 1 139 ? 0.696 -2.248 5.892 1.00 93.19 139 THR A C 1
ATOM 1052 O O . THR A 1 139 ? -0.234 -2.683 6.576 1.00 93.19 139 THR A O 1
ATOM 1055 N N . VAL A 1 140 ? 0.536 -1.769 4.657 1.00 95.06 140 VAL A N 1
ATOM 1056 C CA . VAL A 1 140 ? -0.701 -1.889 3.873 1.00 95.06 140 VAL A CA 1
ATOM 1057 C C . VAL A 1 140 ? -0.383 -2.676 2.609 1.00 95.06 140 VAL A C 1
ATOM 1059 O O . VAL A 1 140 ? 0.554 -2.339 1.894 1.00 95.06 140 VAL A O 1
ATOM 1062 N N . CYS A 1 141 ? -1.135 -3.733 2.335 1.00 95.12 141 CYS A N 1
ATOM 1063 C CA . CYS A 1 141 ? -0.862 -4.654 1.240 1.00 95.12 141 CYS A CA 1
ATOM 1064 C C . CYS A 1 141 ? -2.147 -4.954 0.467 1.00 95.12 141 CYS A C 1
ATOM 1066 O O . CYS A 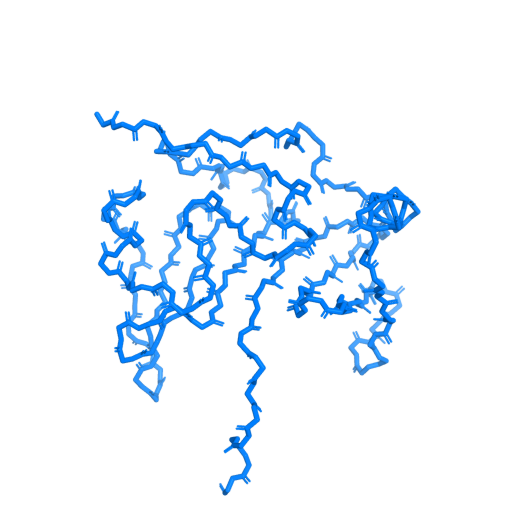1 141 ? -3.107 -5.468 1.029 1.00 95.12 141 CYS A O 1
ATOM 1068 N N . ALA A 1 142 ? -2.183 -4.640 -0.822 1.00 94.94 142 ALA A N 1
ATOM 1069 C CA . ALA A 1 142 ? -3.178 -5.184 -1.734 1.00 94.94 142 ALA A CA 1
ATOM 1070 C C . ALA A 1 142 ? -2.619 -6.480 -2.317 1.00 94.94 142 ALA A C 1
ATOM 1072 O O . ALA A 1 142 ? -1.465 -6.511 -2.746 1.00 94.94 142 ALA A O 1
ATOM 1073 N N . GLN A 1 143 ? -3.420 -7.540 -2.341 1.00 90.62 143 GLN A N 1
ATOM 1074 C CA . GLN A 1 143 ? -2.987 -8.836 -2.845 1.00 90.62 143 GLN A CA 1
ATOM 1075 C C . GLN A 1 143 ? -4.120 -9.517 -3.616 1.00 90.62 143 GLN A C 1
ATOM 1077 O O . GLN A 1 143 ? -5.281 -9.472 -3.207 1.00 90.62 143 GLN A O 1
ATOM 1082 N N . ALA A 1 144 ? -3.777 -10.170 -4.728 1.00 83.50 144 ALA A N 1
ATOM 1083 C CA . ALA A 1 144 ? -4.693 -11.062 -5.426 1.00 83.50 144 ALA A CA 1
ATOM 1084 C C . ALA A 1 144 ? -5.126 -12.207 -4.494 1.00 83.50 144 ALA A C 1
ATOM 1086 O O . ALA A 1 144 ? -4.291 -12.894 -3.900 1.00 83.50 144 ALA A O 1
ATOM 1087 N N . MET A 1 145 ? -6.435 -12.439 -4.378 1.00 66.62 145 MET A N 1
ATOM 1088 C CA . MET A 1 145 ? -6.950 -13.628 -3.704 1.00 66.62 145 MET A CA 1
ATOM 1089 C C . MET A 1 145 ? -6.527 -14.849 -4.525 1.00 66.62 145 MET A C 1
ATOM 1091 O O . MET A 1 145 ? -7.036 -15.072 -5.620 1.00 66.62 145 MET A O 1
ATOM 1095 N N . PHE A 1 146 ? -5.569 -15.626 -4.020 1.00 57.19 146 PHE A N 1
ATOM 1096 C CA . PHE A 1 146 ? -5.182 -16.889 -4.642 1.00 57.19 146 PHE A CA 1
ATOM 1097 C C . PHE A 1 146 ? -6.233 -17.949 -4.308 1.00 57.19 146 PHE A C 1
ATOM 1099 O O . PHE A 1 146 ? -6.062 -18.755 -3.393 1.00 57.19 146 PHE A O 1
ATOM 1106 N N . GLU A 1 147 ? -7.342 -17.948 -5.038 1.00 40.41 147 GLU A N 1
ATOM 1107 C CA . GLU A 1 147 ? -8.203 -19.124 -5.107 1.00 40.41 147 GLU A CA 1
ATOM 1108 C C . GLU A 1 147 ? -7.491 -20.164 -5.993 1.00 40.41 147 GLU A C 1
ATOM 1110 O O . GLU A 1 147 ? -7.367 -19.970 -7.198 1.00 40.41 147 GLU A O 1
ATOM 1115 N N . GLY A 1 148 ? -6.966 -21.246 -5.397 1.00 40.34 148 GLY A N 1
ATOM 1116 C CA . GLY A 1 148 ? -6.526 -22.431 -6.158 1.00 40.34 148 GLY A CA 1
ATOM 1117 C C . GLY A 1 148 ? -5.027 -22.766 -6.218 1.00 40.34 148 GLY A C 1
ATOM 1118 O O . GLY A 1 148 ? -4.621 -23.469 -7.131 1.00 40.34 148 GLY A O 1
ATOM 1119 N N . MET A 1 149 ? -4.189 -22.336 -5.267 1.00 37.12 149 MET A N 1
ATOM 1120 C CA . MET A 1 149 ? -2.780 -22.789 -5.169 1.00 37.12 149 MET A CA 1
ATOM 1121 C C . MET A 1 149 ? -2.526 -23.829 -4.057 1.00 37.12 149 MET A C 1
ATOM 1123 O O . MET A 1 149 ? -1.446 -23.883 -3.470 1.00 37.12 149 MET A O 1
ATOM 1127 N N . ILE A 1 150 ? -3.527 -24.663 -3.767 1.00 34.09 150 ILE A N 1
ATOM 1128 C CA . ILE A 1 150 ? -3.322 -25.964 -3.122 1.00 34.09 150 ILE A CA 1
ATOM 1129 C C . ILE A 1 150 ? -3.772 -27.007 -4.145 1.00 34.09 150 ILE A C 1
ATOM 1131 O O . ILE A 1 150 ? -4.933 -27.408 -4.153 1.00 34.09 150 ILE A O 1
ATOM 1135 N N . GLU A 1 151 ? -2.858 -27.391 -5.027 1.00 32.25 151 GLU A N 1
ATOM 1136 C CA . GLU A 1 151 ? -2.882 -28.697 -5.690 1.00 32.25 151 GLU A CA 1
ATOM 1137 C C . GLU A 1 151 ? -1.611 -29.451 -5.300 1.00 32.25 151 GLU A C 1
ATOM 1139 O O . GLU A 1 151 ? -0.527 -28.818 -5.306 1.00 32.25 151 GLU A O 1
#

Foldseek 3Di:
DAAAEAELLCCLQAVDGRPDHFFDFPVVVCVQQNDFPAWDQDPPQWIWGDQQQWIFIDHPRTTFKIKGFDQPPCPSDGRPSYDYPPVPCQFDFPVRSVVSNVVVVKDKDWDDPPDDPQWTWMAIPNQWIFIGGNRTTRMIMRGDDPDPPPD